Protein AF-S3BG78-F1 (afdb_monomer)

Mean predicted aligned error: 5.47 Å

Solvent-accessible surface area (backbone atoms only — not comparable to full-atom values): 4815 Å² total; per-residue (Å²): 117,70,67,74,74,44,73,50,89,80,44,31,37,29,29,67,43,78,56,38,28,27,34,33,95,93,42,80,39,64,39,74,80,79,32,56,52,48,94,78,37,86,58,29,30,42,44,56,26,38,75,37,97,59,80,39,89,65,36,64,60,37,39,77,33,64,92,81,45,62,83,66,57,78,42,80,43,70,69,68,129

pLDDT: mean 85.55, std 13.26, range [49.5, 95.69]

Secondary structure (DSSP, 8-state):
-PPEEEEETTTEEEEE-TTEEEEETTEEEEGGGTSPEETTEEEEEEEEEEE-SS--SS-TTEEE-GGGS-TT--EEEE---

Sequence (81 aa):
MRKIYKLIGSDSVVVNNSNLVVSTDKGLMSVSKYFPSYEGNQNLTVIPVEPSRIYRTYFKDYILDWSRIHEDVNAILDMKK

Foldseek 3Di:
DWDFPDDDDQWKTKTFQVQKWFQFPVGTHRPCVFFPADPPPPRITIFTWHQDPDQDDPDRGTDGPVVSTDPRGPDIDRRDD

Structure (mmCIF, N/CA/C/O backbone):
data_AF-S3BG78-F1
#
_entry.id   AF-S3BG78-F1
#
loop_
_atom_site.group_PDB
_atom_site.id
_atom_site.type_symbol
_atom_site.label_atom_id
_atom_site.label_alt_id
_atom_site.label_comp_id
_atom_site.label_asym_id
_atom_site.label_entity_id
_atom_site.label_seq_id
_atom_site.pdbx_PDB_ins_code
_atom_site.Cartn_x
_atom_site.Cartn_y
_atom_site.Cartn_z
_atom_site.occupancy
_atom_site.B_iso_or_equiv
_atom_site.auth_seq_id
_atom_site.auth_comp_id
_atom_site.auth_asym_id
_atom_site.auth_atom_id
_atom_site.pdbx_PDB_model_num
ATOM 1 N N . MET A 1 1 ? -11.125 4.626 -7.243 1.00 64.81 1 MET A N 1
ATOM 2 C CA . MET A 1 1 ? -10.536 4.930 -5.917 1.00 64.81 1 MET A CA 1
ATOM 3 C C . MET A 1 1 ? -10.743 3.738 -5.002 1.00 64.81 1 MET A C 1
ATOM 5 O O . MET A 1 1 ? -11.868 3.254 -4.905 1.00 64.81 1 MET A O 1
ATOM 9 N N . ARG A 1 2 ? -9.676 3.245 -4.369 1.00 73.62 2 ARG A N 1
ATOM 10 C CA . ARG A 1 2 ? -9.741 2.111 -3.441 1.00 73.62 2 ARG A CA 1
ATOM 11 C C . ARG A 1 2 ? -10.341 2.572 -2.109 1.00 73.62 2 ARG A 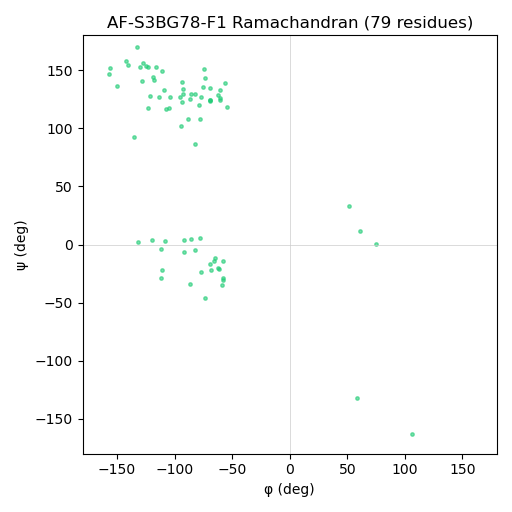C 1
ATOM 13 O O . ARG A 1 2 ? -9.979 3.629 -1.607 1.00 73.62 2 ARG A O 1
ATOM 20 N N . LYS A 1 3 ? -11.271 1.800 -1.541 1.00 79.75 3 LYS A N 1
ATOM 21 C CA . LYS A 1 3 ? -11.862 2.119 -0.234 1.00 79.75 3 LYS A CA 1
ATOM 22 C C . LYS A 1 3 ? -10.877 1.743 0.875 1.00 79.75 3 LYS A C 1
ATOM 24 O O . LYS A 1 3 ? -10.422 0.599 0.913 1.00 79.75 3 LYS A O 1
ATOM 29 N N . ILE A 1 4 ? -10.576 2.690 1.764 1.00 84.81 4 ILE A N 1
ATOM 30 C CA . ILE A 1 4 ? -9.844 2.411 3.005 1.00 84.81 4 ILE A CA 1
ATOM 31 C C . ILE A 1 4 ? -10.771 1.596 3.905 1.00 84.81 4 ILE A C 1
ATOM 33 O O . ILE A 1 4 ? -11.902 2.001 4.175 1.00 84.81 4 ILE A O 1
ATOM 37 N N . TYR A 1 5 ? -10.306 0.422 4.319 1.00 85.00 5 TYR A N 1
ATOM 38 C CA . TYR A 1 5 ? -11.023 -0.443 5.248 1.00 85.00 5 TYR A CA 1
ATOM 39 C C . TYR A 1 5 ? -10.960 0.122 6.669 1.00 85.00 5 TYR A C 1
ATOM 41 O O . TYR A 1 5 ? -11.978 0.196 7.351 1.00 85.00 5 TYR A O 1
ATOM 49 N N . LYS A 1 6 ? -9.764 0.539 7.101 1.00 87.44 6 LYS A N 1
ATOM 50 C CA . LYS A 1 6 ? -9.506 1.068 8.443 1.00 87.44 6 LYS A CA 1
ATOM 51 C C . LYS A 1 6 ? -8.252 1.943 8.448 1.00 87.44 6 LYS A C 1
ATOM 53 O O . LYS A 1 6 ? -7.313 1.654 7.713 1.00 87.44 6 LYS A O 1
ATOM 58 N N . LEU A 1 7 ? -8.229 2.975 9.286 1.00 89.00 7 LEU A N 1
ATOM 59 C CA . LEU A 1 7 ? -7.013 3.708 9.648 1.00 89.00 7 LEU A CA 1
ATOM 60 C C . LEU A 1 7 ? -6.422 3.085 10.921 1.00 89.00 7 LEU A C 1
ATOM 62 O O . LEU A 1 7 ? -7.157 2.819 11.875 1.00 89.00 7 LEU A O 1
ATOM 66 N N . ILE A 1 8 ? -5.116 2.841 10.935 1.00 87.88 8 ILE A N 1
ATOM 67 C CA . ILE A 1 8 ? -4.374 2.407 12.120 1.00 87.88 8 ILE A CA 1
ATOM 68 C C . ILE A 1 8 ? -3.532 3.594 12.573 1.00 87.88 8 ILE A C 1
ATOM 70 O O . ILE A 1 8 ? -2.663 4.056 11.838 1.00 87.88 8 ILE A O 1
ATOM 74 N N . GLY A 1 9 ? -3.814 4.102 13.773 1.00 85.94 9 GLY A N 1
ATOM 75 C CA . GLY A 1 9 ? -3.163 5.312 14.269 1.00 85.94 9 GLY A CA 1
ATOM 76 C C . GLY A 1 9 ? -3.396 6.497 13.330 1.00 85.94 9 GLY A C 1
ATOM 77 O O . GLY A 1 9 ? -4.525 6.747 12.913 1.00 85.94 9 GLY A O 1
ATOM 78 N N . SER A 1 10 ? -2.327 7.219 13.003 1.00 83.50 10 SER A N 1
ATOM 79 C CA . SER A 1 10 ? -2.343 8.362 12.079 1.00 83.50 10 SER A CA 1
ATOM 80 C C . SER A 1 10 ? -1.453 8.167 10.850 1.00 83.50 10 SER A C 1
ATOM 82 O O . SER A 1 10 ? -1.300 9.105 10.072 1.00 83.50 10 SER A O 1
ATOM 84 N N . ASP A 1 11 ? -0.843 6.991 10.695 1.00 89.50 11 ASP A N 1
ATOM 85 C CA . ASP A 1 11 ? 0.292 6.782 9.791 1.00 89.50 1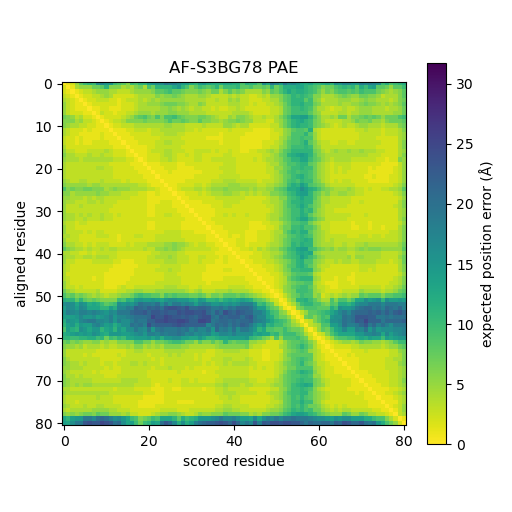1 ASP A CA 1
ATOM 86 C C . ASP A 1 11 ? 0.146 5.554 8.878 1.00 89.50 11 ASP A C 1
ATOM 88 O O . ASP A 1 11 ? 1.064 5.201 8.141 1.00 89.50 11 ASP A O 1
ATOM 92 N N . SER A 1 12 ? -0.976 4.835 8.958 1.00 91.94 12 SER A N 1
ATOM 93 C CA . SER A 1 12 ? -1.137 3.562 8.257 1.00 91.94 12 SER A CA 1
ATOM 94 C C . SER A 1 12 ? -2.594 3.314 7.888 1.00 91.94 12 SER A C 1
ATOM 96 O O . SER A 1 12 ? -3.498 3.483 8.706 1.00 91.94 12 SER A O 1
ATOM 98 N N . VAL A 1 13 ? -2.843 2.851 6.666 1.00 92.25 13 VAL A N 1
ATOM 99 C CA . VAL A 1 13 ? -4.186 2.497 6.182 1.00 92.25 13 VAL A CA 1
ATOM 100 C C . VAL A 1 13 ? -4.262 1.025 5.821 1.00 92.25 13 VAL A C 1
ATOM 102 O O . VAL A 1 13 ? -3.345 0.452 5.241 1.00 92.25 13 VAL A O 1
ATOM 105 N N . VAL A 1 14 ? -5.395 0.412 6.129 1.00 92.88 14 VAL A N 1
ATOM 106 C CA . VAL A 1 14 ? -5.729 -0.946 5.711 1.00 92.88 14 VAL A CA 1
ATOM 107 C C . VAL A 1 14 ? -6.553 -0.863 4.441 1.00 92.88 14 VAL A C 1
ATOM 109 O O . VAL A 1 14 ? -7.586 -0.188 4.409 1.00 92.88 14 VAL A O 1
ATOM 112 N N . VAL A 1 15 ? -6.135 -1.574 3.401 1.00 91.69 15 VAL A N 1
ATOM 113 C CA . VAL A 1 15 ? -6.869 -1.659 2.134 1.00 91.69 15 VAL A CA 1
ATOM 114 C C . VAL A 1 15 ? -7.036 -3.107 1.702 1.00 91.69 15 VAL A C 1
ATOM 116 O O . VAL A 1 15 ? -6.216 -3.968 2.016 1.00 91.69 15 VAL A O 1
ATOM 119 N N . ASN A 1 16 ? -8.100 -3.379 0.947 1.00 91.94 16 ASN A N 1
ATOM 120 C CA . ASN A 1 16 ? -8.241 -4.664 0.276 1.00 91.94 16 ASN A CA 1
ATOM 121 C C . ASN A 1 16 ? -7.212 -4.772 -0.851 1.00 91.94 16 ASN A C 1
ATOM 123 O O . ASN A 1 16 ? -7.208 -3.918 -1.737 1.00 91.94 16 ASN A O 1
ATOM 127 N N . ASN A 1 17 ? -6.395 -5.823 -0.827 1.00 91.62 17 ASN A N 1
ATOM 128 C CA . ASN A 1 17 ? -5.252 -6.004 -1.720 1.00 91.62 17 ASN A CA 1
ATOM 129 C C . ASN A 1 17 ? -5.590 -6.662 -3.073 1.00 91.62 17 ASN A C 1
ATOM 131 O O . ASN A 1 17 ? -4.697 -6.905 -3.883 1.00 91.62 17 ASN A O 1
ATOM 135 N N . SER A 1 18 ? -6.867 -6.926 -3.360 1.00 90.62 18 S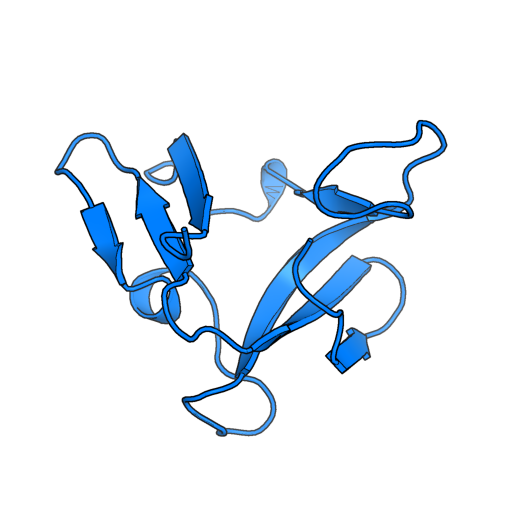ER A N 1
ATOM 136 C CA . SER A 1 18 ? -7.288 -7.515 -4.632 1.00 90.62 18 SER A CA 1
ATOM 137 C C . SER A 1 18 ? -6.898 -6.615 -5.805 1.00 90.62 18 SER A C 1
ATOM 139 O O . SER A 1 18 ? -7.282 -5.443 -5.848 1.00 90.62 18 SER A O 1
ATOM 141 N N . ASN A 1 19 ? -6.184 -7.164 -6.788 1.00 90.06 19 ASN A N 1
ATOM 142 C CA . ASN A 1 19 ? -5.666 -6.437 -7.955 1.00 90.06 19 ASN A CA 1
ATOM 143 C C . ASN A 1 19 ? -4.677 -5.306 -7.617 1.00 90.06 19 ASN A C 1
ATOM 145 O O . ASN A 1 19 ? -4.379 -4.495 -8.489 1.00 90.06 19 ASN A O 1
ATOM 149 N N . LEU A 1 20 ? -4.181 -5.223 -6.379 1.00 91.44 20 LEU A N 1
ATOM 150 C CA . LEU A 1 20 ? -3.084 -4.323 -6.040 1.00 91.44 20 LEU A CA 1
ATOM 151 C C . LEU A 1 20 ? -1.761 -5.029 -6.309 1.00 91.44 20 LEU A C 1
ATOM 153 O O . LEU A 1 20 ? -1.499 -6.118 -5.794 1.00 91.44 20 LEU A O 1
ATOM 157 N N . VAL A 1 21 ? -0.926 -4.383 -7.108 1.00 93.88 21 VAL A N 1
ATOM 158 C CA . VAL A 1 21 ? 0.422 -4.847 -7.418 1.00 93.88 21 VAL A CA 1
ATOM 159 C C . VAL A 1 21 ? 1.420 -3.740 -7.141 1.00 93.88 21 VAL A C 1
ATOM 161 O O . VAL A 1 21 ? 1.093 -2.555 -7.129 1.00 93.88 21 VAL A O 1
ATOM 164 N N . VAL A 1 22 ? 2.652 -4.146 -6.908 1.00 95.06 22 VAL A N 1
ATOM 165 C CA . VAL A 1 22 ? 3.794 -3.265 -6.726 1.00 95.06 22 VAL A CA 1
ATOM 166 C C . VAL A 1 22 ? 4.615 -3.290 -8.006 1.00 95.06 22 VAL A C 1
ATOM 168 O O . VAL A 1 22 ? 4.974 -4.361 -8.491 1.00 95.06 22 VAL A O 1
ATOM 171 N N . SER A 1 23 ? 4.892 -2.117 -8.565 1.00 95.31 23 SER A N 1
ATOM 172 C CA . SER A 1 23 ? 5.834 -1.966 -9.669 1.00 95.31 23 SER A CA 1
ATOM 173 C C . SER A 1 23 ? 7.239 -1.828 -9.114 1.00 95.31 23 SER A C 1
ATOM 175 O O . SER A 1 23 ? 7.475 -0.986 -8.251 1.00 95.31 23 SER A O 1
ATOM 177 N N . THR A 1 24 ? 8.158 -2.622 -9.645 1.00 95.25 24 THR A N 1
ATOM 178 C CA . THR A 1 24 ? 9.583 -2.628 -9.293 1.00 95.25 24 THR A CA 1
ATOM 179 C C . THR A 1 24 ? 10.417 -2.629 -10.567 1.00 95.25 24 THR A C 1
ATOM 181 O O . THR A 1 24 ? 9.888 -2.901 -11.649 1.00 95.25 24 THR A O 1
ATOM 184 N N . ASP A 1 25 ? 11.726 -2.430 -10.448 1.00 93.12 25 ASP A N 1
ATOM 185 C CA . ASP A 1 25 ? 12.658 -2.565 -11.580 1.00 93.12 25 ASP A CA 1
ATOM 186 C C . ASP A 1 25 ? 12.697 -3.991 -12.154 1.00 93.12 25 ASP A C 1
ATOM 188 O O . ASP A 1 25 ? 13.064 -4.206 -13.307 1.00 93.12 25 ASP A O 1
ATOM 192 N N . LYS A 1 26 ? 12.268 -4.982 -11.365 1.00 92.69 26 LYS A N 1
ATOM 193 C CA . LYS A 1 26 ? 12.174 -6.397 -11.757 1.00 92.69 26 LYS A CA 1
ATOM 194 C C . LYS A 1 26 ? 10.794 -6.761 -12.320 1.00 92.69 26 LYS A C 1
ATOM 196 O O . LYS A 1 26 ? 10.540 -7.930 -12.607 1.00 92.69 26 LYS A O 1
ATOM 201 N N . GLY A 1 27 ? 9.899 -5.783 -12.471 1.00 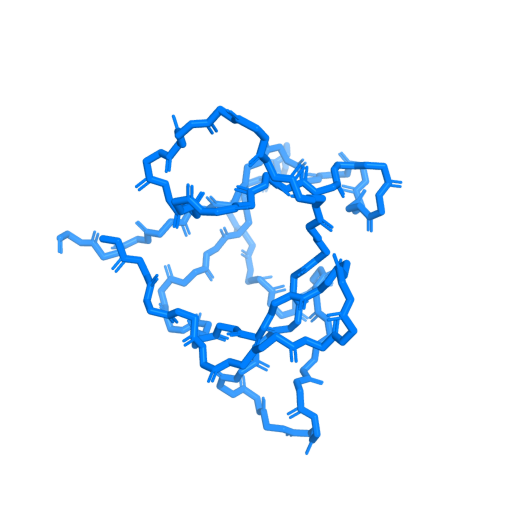94.31 27 GLY A N 1
ATOM 202 C CA . GLY A 1 27 ? 8.538 -5.957 -12.971 1.00 94.31 27 GLY A CA 1
ATOM 203 C C . GLY A 1 27 ? 7.464 -5.861 -11.886 1.00 94.31 27 GLY A C 1
ATOM 204 O O . GLY A 1 27 ? 7.682 -5.327 -10.796 1.00 94.31 27 GLY A O 1
ATOM 205 N N . LEU A 1 28 ? 6.268 -6.359 -12.215 1.00 95.31 28 LEU A N 1
ATOM 206 C CA . LEU A 1 28 ? 5.106 -6.320 -11.329 1.00 95.31 28 LEU A CA 1
ATOM 207 C C . LEU A 1 28 ? 5.143 -7.463 -10.317 1.00 95.31 28 LEU A C 1
ATOM 209 O O . LEU A 1 28 ? 5.279 -8.634 -10.671 1.00 95.31 28 LEU A O 1
ATOM 213 N N . MET A 1 29 ? 4.966 -7.116 -9.051 1.00 95.00 29 MET A N 1
ATOM 214 C CA . MET A 1 29 ? 5.024 -8.034 -7.924 1.00 95.00 29 MET A CA 1
ATOM 215 C C . MET A 1 29 ? 3.747 -7.958 -7.093 1.00 95.00 29 MET A C 1
ATOM 217 O O . MET A 1 29 ? 3.068 -6.934 -7.045 1.00 95.00 29 MET A O 1
ATOM 221 N N . SER A 1 30 ? 3.421 -9.052 -6.400 1.00 92.19 30 SER A N 1
ATOM 222 C CA . SER A 1 30 ? 2.316 -9.041 -5.439 1.00 92.19 30 SER A CA 1
ATOM 223 C C . SER A 1 30 ? 2.585 -8.020 -4.335 1.00 92.19 30 SER A C 1
AT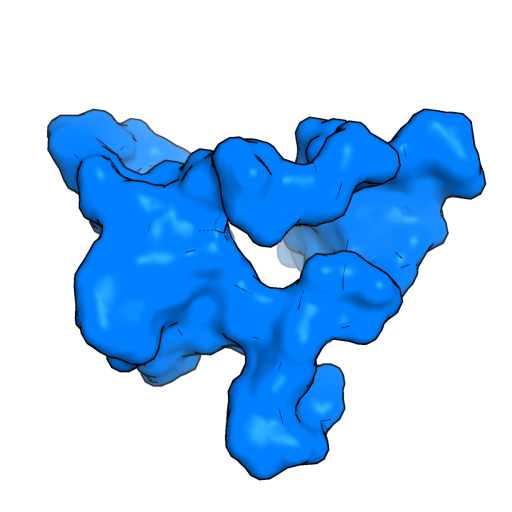OM 225 O O . SER A 1 30 ? 3.662 -8.028 -3.736 1.00 92.19 30 SER A O 1
ATOM 227 N N . VAL A 1 31 ? 1.584 -7.199 -4.011 1.00 93.25 31 VAL A N 1
ATOM 228 C CA . VAL A 1 31 ? 1.661 -6.227 -2.909 1.00 93.25 31 VAL A CA 1
ATOM 229 C C . VAL A 1 31 ? 1.956 -6.905 -1.563 1.00 93.25 31 VAL A C 1
ATOM 231 O O . VAL A 1 31 ? 2.674 -6.351 -0.738 1.00 93.25 31 VAL A O 1
ATOM 234 N N . SER A 1 32 ? 1.517 -8.155 -1.378 1.00 92.38 32 SER A N 1
ATOM 235 C CA . SER A 1 32 ? 1.778 -8.944 -0.164 1.00 92.38 32 SER A CA 1
ATOM 236 C C . SER A 1 32 ? 3.252 -9.295 0.069 1.00 92.38 32 SER A C 1
ATOM 238 O O . SER A 1 32 ? 3.599 -9.719 1.166 1.00 92.38 32 SER A O 1
ATOM 240 N N . LYS A 1 33 ? 4.128 -9.137 -0.935 1.00 93.62 33 LYS A N 1
ATOM 241 C CA . LYS A 1 33 ? 5.581 -9.301 -0.752 1.00 93.62 33 LYS A CA 1
ATOM 242 C C . LYS A 1 33 ? 6.228 -8.100 -0.061 1.00 93.62 33 LYS A C 1
ATOM 244 O O . LYS A 1 33 ? 7.295 -8.250 0.517 1.00 93.62 33 LYS A O 1
ATOM 249 N N . TYR A 1 34 ? 5.597 -6.933 -0.156 1.00 94.75 34 TYR A N 1
ATOM 250 C CA . TYR A 1 34 ? 6.158 -5.656 0.287 1.00 94.75 34 TYR A CA 1
ATOM 251 C C . TYR A 1 34 ? 5.442 -5.082 1.505 1.00 94.75 34 TYR A C 1
ATOM 253 O O . TYR A 1 34 ? 6.013 -4.276 2.231 1.00 94.75 34 TYR A O 1
ATOM 261 N N . PHE A 1 35 ? 4.199 -5.499 1.737 1.00 95.12 35 PHE A N 1
ATOM 262 C CA . PHE A 1 35 ? 3.352 -4.954 2.785 1.00 95.12 35 PHE A CA 1
ATOM 263 C C . PHE A 1 35 ? 2.775 -6.071 3.660 1.00 95.12 35 PHE A C 1
ATOM 265 O O . PHE A 1 35 ? 2.383 -7.119 3.138 1.00 95.12 35 PHE A O 1
ATOM 272 N N . PRO A 1 36 ? 2.692 -5.861 4.986 1.00 95.19 36 PRO A N 1
ATOM 273 C CA . PRO A 1 36 ? 2.169 -6.866 5.897 1.00 95.19 36 PRO A CA 1
ATOM 274 C C . PRO A 1 36 ? 0.644 -6.989 5.791 1.00 95.19 36 PRO A C 1
ATOM 276 O O . PRO A 1 36 ? -0.072 -6.022 5.507 1.00 95.19 36 PRO A O 1
ATOM 279 N N . SER A 1 37 ? 0.135 -8.189 6.081 1.00 95.69 37 SER A N 1
ATOM 280 C CA . SER A 1 37 ? -1.304 -8.441 6.189 1.00 95.69 37 SER A CA 1
ATOM 281 C C . SER A 1 37 ? -1.886 -7.860 7.477 1.00 95.69 37 SER A C 1
ATOM 283 O O . SER A 1 37 ? -1.266 -7.968 8.537 1.00 95.69 37 SER A O 1
ATOM 285 N N . TYR A 1 38 ? -3.106 -7.332 7.422 1.00 95.44 38 TYR A N 1
ATOM 286 C CA . TYR A 1 38 ? -3.811 -6.858 8.616 1.00 95.44 38 TYR A CA 1
ATOM 287 C C . TYR A 1 38 ? -4.428 -8.030 9.394 1.00 95.44 38 TYR A C 1
ATOM 289 O O . TYR A 1 38 ? -5.254 -8.756 8.844 1.00 95.44 38 TYR A O 1
ATOM 297 N N . GLU A 1 39 ? -4.034 -8.217 10.661 1.00 93.62 39 GLU A N 1
ATOM 298 C CA . GLU A 1 39 ? -4.575 -9.253 11.571 1.00 93.62 39 GLU A CA 1
ATOM 299 C C . GLU A 1 39 ? -4.564 -10.681 10.975 1.00 93.62 39 GLU A C 1
ATOM 301 O O . GLU A 1 39 ? -5.456 -11.488 11.215 1.00 93.62 39 GLU A O 1
ATOM 306 N N . GLY A 1 40 ? -3.561 -10.995 10.146 1.00 92.38 40 GLY A N 1
ATOM 307 C CA . GLY A 1 40 ? -3.439 -12.292 9.466 1.00 92.38 40 GLY A CA 1
ATOM 308 C C . GLY A 1 40 ? -4.394 -12.499 8.281 1.00 92.38 40 GLY A C 1
ATOM 309 O O . GLY A 1 40 ? -4.343 -13.541 7.627 1.00 92.38 40 GLY A O 1
ATOM 310 N N . ASN A 1 41 ? -5.240 -11.519 7.948 1.00 93.81 41 ASN A N 1
ATOM 311 C CA . ASN A 1 41 ? -6.126 -11.594 6.792 1.00 93.81 41 ASN A CA 1
ATOM 312 C C . ASN A 1 41 ? -5.356 -11.309 5.496 1.00 93.81 41 ASN A C 1
ATOM 314 O O . ASN A 1 41 ? -5.023 -10.166 5.189 1.00 93.81 41 ASN A O 1
ATOM 318 N N . GLN A 1 42 ? -5.139 -12.348 4.690 1.00 91.88 42 GLN A N 1
ATOM 319 C CA . GLN A 1 42 ? -4.380 -12.260 3.439 1.00 91.88 42 GLN A CA 1
ATOM 320 C C . GLN A 1 42 ? -5.024 -11.382 2.356 1.00 91.88 42 GLN A C 1
ATOM 322 O O . GLN A 1 42 ? -4.353 -11.063 1.380 1.00 91.88 42 GLN A O 1
ATOM 327 N N . ASN A 1 43 ? -6.285 -10.969 2.513 1.00 92.62 43 ASN A N 1
ATOM 328 C CA . ASN A 1 43 ? -6.971 -10.070 1.579 1.00 92.62 43 ASN A CA 1
ATOM 329 C C . ASN A 1 43 ? -6.836 -8.588 1.958 1.00 92.62 43 ASN A C 1
ATOM 331 O O . ASN A 1 43 ? -7.309 -7.713 1.226 1.00 92.62 43 ASN A O 1
ATOM 335 N N . LEU A 1 44 ? -6.249 -8.292 3.119 1.00 94.38 44 LEU A N 1
ATOM 336 C CA . LEU A 1 44 ? -6.088 -6.944 3.645 1.00 94.38 44 LEU A CA 1
ATOM 337 C C . LEU A 1 44 ? -4.610 -6.659 3.865 1.00 94.38 44 LEU A C 1
ATOM 339 O O . LEU A 1 44 ? -3.925 -7.409 4.552 1.00 94.38 44 LEU A O 1
ATOM 343 N N . THR A 1 45 ? -4.131 -5.550 3.316 1.00 95.00 45 THR A N 1
ATOM 344 C CA . THR A 1 45 ? -2.738 -5.128 3.457 1.00 95.00 45 THR A CA 1
ATOM 345 C C . THR A 1 45 ? -2.666 -3.784 4.163 1.00 95.00 45 THR A C 1
ATOM 347 O O . THR A 1 45 ? -3.534 -2.928 3.964 1.00 95.00 45 THR A O 1
ATOM 350 N N . VAL A 1 46 ? -1.640 -3.607 4.991 1.00 95.19 46 VAL A N 1
ATOM 351 C CA . VAL A 1 46 ? -1.358 -2.346 5.682 1.00 95.19 46 VAL A CA 1
ATOM 352 C C . VAL A 1 46 ? -0.366 -1.545 4.848 1.00 95.19 46 VAL A C 1
ATOM 354 O O . VAL A 1 46 ? 0.717 -2.037 4.541 1.00 95.19 46 VAL A O 1
ATOM 357 N N . ILE A 1 47 ? -0.742 -0.326 4.469 1.00 93.88 47 ILE A N 1
ATOM 358 C CA . ILE A 1 47 ? 0.087 0.582 3.674 1.00 93.88 47 ILE A CA 1
ATOM 359 C C . ILE A 1 47 ? 0.454 1.797 4.534 1.00 93.88 47 ILE A C 1
ATOM 361 O O . ILE A 1 47 ? -0.449 2.429 5.093 1.00 93.88 47 ILE A O 1
ATOM 365 N N . PRO A 1 48 ? 1.750 2.133 4.643 1.00 93.19 48 PRO A N 1
ATOM 366 C CA . PRO A 1 48 ? 2.213 3.304 5.362 1.00 93.19 48 PRO A CA 1
ATOM 367 C C . PRO A 1 48 ? 1.814 4.588 4.625 1.00 93.19 48 PRO A C 1
ATOM 369 O O . PRO A 1 48 ? 1.954 4.692 3.402 1.00 93.19 48 PRO A O 1
ATOM 372 N N . VAL A 1 49 ? 1.306 5.564 5.368 1.00 91.38 49 VAL A N 1
ATOM 373 C CA . VAL A 1 49 ? 0.848 6.841 4.829 1.00 91.38 49 VAL A CA 1
ATOM 374 C C . VAL A 1 49 ? 1.179 8.012 5.745 1.00 91.38 49 VAL A C 1
ATOM 376 O O . VAL A 1 49 ? 1.300 7.856 6.952 1.00 91.38 49 VAL A O 1
ATOM 379 N N . GLU A 1 50 ? 1.223 9.210 5.177 1.00 88.19 50 GLU A N 1
ATOM 380 C CA . GLU A 1 50 ? 1.254 10.465 5.922 1.00 88.19 50 GLU A CA 1
ATOM 381 C C . GLU A 1 50 ? -0.064 11.230 5.724 1.00 88.19 50 GLU A C 1
ATOM 383 O O . GLU A 1 50 ? -0.685 11.132 4.655 1.00 88.19 50 GLU A O 1
ATOM 388 N N . PRO A 1 51 ? -0.510 12.017 6.720 1.00 75.31 51 PRO A N 1
ATOM 389 C CA . PRO A 1 51 ? -1.655 12.897 6.550 1.00 75.31 51 PRO A CA 1
ATOM 390 C C . PRO A 1 51 ? -1.377 13.908 5.438 1.00 75.31 51 PRO A C 1
ATOM 392 O O . PRO A 1 51 ? -0.411 14.671 5.496 1.00 75.31 51 PRO A O 1
ATOM 395 N N . SER A 1 52 ? -2.247 13.953 4.432 1.00 68.31 52 SER A N 1
ATOM 396 C CA . SER A 1 52 ? -2.101 14.916 3.348 1.00 68.31 52 SER A CA 1
ATOM 397 C C . SER A 1 52 ? -2.896 16.181 3.636 1.00 68.31 52 SER A C 1
ATOM 399 O O . SER A 1 52 ? -4.099 16.130 3.875 1.00 68.31 52 SER A O 1
ATOM 401 N N . ARG A 1 53 ? -2.255 17.348 3.516 1.00 61.19 53 ARG A N 1
ATOM 402 C CA . ARG A 1 53 ? -2.971 18.636 3.399 1.00 61.19 53 ARG A CA 1
ATOM 403 C C . ARG A 1 53 ? -3.439 18.917 1.963 1.00 61.19 53 ARG A C 1
ATOM 405 O O . ARG A 1 53 ? -4.096 19.923 1.720 1.00 61.19 53 ARG A O 1
ATOM 412 N N . ILE A 1 54 ? -3.072 18.054 1.012 1.00 53.81 54 ILE A N 1
ATOM 413 C CA . ILE A 1 54 ? -3.276 18.230 -0.429 1.00 53.81 54 ILE A CA 1
ATOM 414 C C . ILE A 1 54 ? -4.079 17.039 -0.964 1.00 53.81 54 ILE A C 1
ATOM 416 O O . ILE A 1 54 ? -3.623 15.897 -0.926 1.00 53.81 54 ILE A O 1
ATOM 420 N N . TYR A 1 55 ? -5.269 17.300 -1.495 1.00 49.78 55 TYR A N 1
ATOM 421 C CA . TYR A 1 55 ? -6.122 16.280 -2.108 1.00 49.78 55 TYR A CA 1
ATOM 422 C C . TYR A 1 55 ? -5.365 15.516 -3.212 1.00 49.78 55 TYR A C 1
ATOM 424 O O . TYR A 1 55 ? -4.960 16.113 -4.211 1.00 49.78 55 TYR A O 1
ATOM 432 N N . ARG A 1 56 ? -5.187 14.194 -3.064 1.00 51.78 56 ARG A N 1
ATOM 433 C CA . ARG A 1 56 ? -4.646 13.315 -4.120 1.00 51.78 56 ARG A CA 1
ATOM 434 C C . ARG A 1 56 ? -5.603 12.173 -4.463 1.00 51.78 56 ARG A C 1
ATOM 436 O O . ARG A 1 56 ? -6.423 11.729 -3.665 1.00 51.78 56 ARG A O 1
ATOM 443 N N . THR A 1 57 ? -5.500 11.708 -5.703 1.00 49.50 57 THR A N 1
ATOM 444 C CA . THR A 1 57 ? -6.511 10.920 -6.428 1.00 49.50 57 THR A CA 1
ATOM 445 C C . THR A 1 57 ? -6.739 9.495 -5.911 1.00 49.50 57 THR A C 1
ATOM 447 O O . THR A 1 57 ? -7.761 8.900 -6.239 1.00 49.50 57 THR A O 1
ATOM 450 N N . TYR A 1 58 ? -5.834 8.933 -5.104 1.00 53.00 58 TYR A N 1
ATOM 451 C CA . TYR A 1 58 ? -5.928 7.537 -4.639 1.00 53.00 58 TYR A CA 1
ATOM 452 C C . TYR A 1 58 ? -6.204 7.406 -3.141 1.00 53.00 58 TYR A C 1
ATOM 454 O O . TYR A 1 58 ? -6.900 6.482 -2.726 1.00 53.00 58 TYR A O 1
ATOM 462 N N . PHE A 1 59 ? -5.755 8.387 -2.366 1.00 56.38 59 PHE A N 1
ATOM 463 C CA . PHE A 1 59 ? -5.945 8.501 -0.931 1.00 56.38 59 PHE A CA 1
ATOM 464 C C . PHE A 1 59 ? -6.333 9.959 -0.675 1.00 56.38 59 PHE A C 1
ATOM 466 O O . PHE A 1 59 ? -5.478 10.834 -0.615 1.00 56.38 59 PHE A O 1
ATOM 473 N N . LYS A 1 60 ? -7.636 10.258 -0.642 1.00 57.00 60 LYS A N 1
ATOM 474 C CA . LYS A 1 60 ? -8.114 11.653 -0.591 1.00 57.00 60 LYS A CA 1
ATOM 475 C C . LYS A 1 60 ? -7.571 12.432 0.615 1.00 57.00 60 LYS A C 1
ATOM 477 O O . LYS A 1 60 ? -7.343 13.629 0.483 1.00 57.00 60 LYS A O 1
ATOM 482 N N . ASP A 1 61 ? -7.283 11.721 1.705 1.00 63.19 61 ASP A N 1
ATOM 483 C CA . ASP A 1 61 ? -6.839 12.295 2.978 1.00 63.19 61 ASP A CA 1
ATOM 484 C C . ASP A 1 61 ? -5.376 11.951 3.329 1.00 63.19 61 ASP A C 1
ATOM 486 O O . ASP A 1 61 ? -4.843 12.435 4.327 1.00 63.19 61 ASP A O 1
ATOM 490 N N . TYR A 1 62 ? -4.700 11.132 2.510 1.00 72.25 62 TYR A N 1
ATOM 491 C CA . TYR A 1 62 ? -3.379 10.588 2.838 1.00 72.25 62 TYR A CA 1
ATOM 492 C C . TYR A 1 62 ? -2.442 10.542 1.624 1.00 72.25 62 TYR A C 1
ATOM 494 O O . TYR A 1 62 ? -2.881 10.470 0.481 1.00 72.25 62 TYR A O 1
ATOM 502 N N . ILE A 1 63 ? -1.135 10.579 1.845 1.00 84.69 63 ILE A N 1
ATOM 503 C CA . ILE A 1 63 ? -0.122 10.271 0.823 1.00 84.69 63 ILE A CA 1
ATOM 504 C C . ILE A 1 63 ? 0.663 9.041 1.249 1.00 84.69 63 ILE A C 1
ATOM 506 O O . ILE A 1 63 ? 0.767 8.773 2.436 1.00 84.69 63 ILE A O 1
ATOM 510 N N . LEU A 1 64 ? 1.200 8.283 0.293 1.00 88.06 64 LEU A N 1
ATOM 511 C CA . LEU A 1 64 ? 2.088 7.169 0.622 1.00 88.06 64 LEU A CA 1
ATOM 512 C C . LEU A 1 64 ? 3.336 7.701 1.328 1.00 88.06 64 LEU A C 1
ATOM 514 O O . LEU A 1 64 ? 3.990 8.609 0.811 1.00 88.06 64 LEU A O 1
ATOM 518 N N . ASP A 1 65 ? 3.654 7.113 2.476 1.00 90.56 65 ASP A N 1
ATOM 519 C CA . ASP A 1 65 ? 4.896 7.388 3.188 1.00 90.56 65 ASP A CA 1
ATOM 520 C C . ASP A 1 65 ? 6.012 6.552 2.560 1.00 90.56 65 ASP A C 1
ATOM 522 O O . ASP A 1 65 ? 6.297 5.427 2.979 1.00 90.56 65 ASP A O 1
ATOM 526 N N . TRP A 1 66 ? 6.6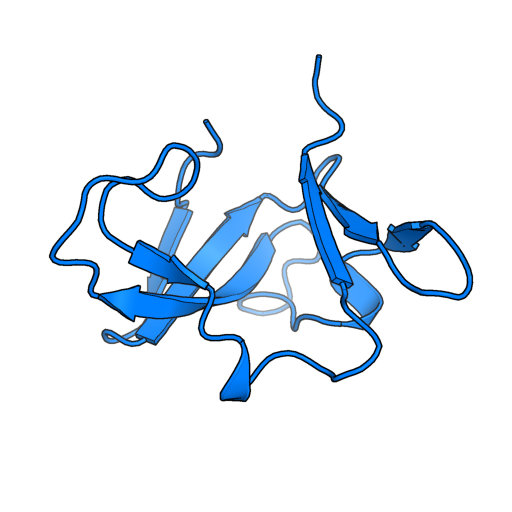21 7.101 1.510 1.00 90.38 66 TRP A N 1
ATOM 527 C CA . TRP A 1 66 ? 7.692 6.443 0.766 1.00 90.38 66 TRP A CA 1
ATOM 528 C C . TRP A 1 66 ? 8.932 6.153 1.614 1.00 90.38 66 TRP A C 1
ATOM 530 O O . TRP A 1 66 ? 9.682 5.250 1.262 1.00 90.38 66 TRP A O 1
ATOM 540 N N . SER A 1 67 ? 9.135 6.848 2.740 1.00 92.25 67 SER A N 1
ATOM 541 C CA . SER A 1 67 ? 10.282 6.603 3.624 1.00 92.25 67 SER A CA 1
ATOM 542 C C . SER A 1 67 ? 10.211 5.247 4.335 1.00 92.25 67 SER A C 1
ATOM 544 O O . SER A 1 67 ? 11.234 4.705 4.749 1.00 92.25 67 SER A O 1
ATOM 546 N N . ARG A 1 68 ? 9.002 4.680 4.453 1.00 91.75 68 ARG A N 1
ATOM 547 C CA . ARG A 1 68 ? 8.732 3.378 5.085 1.00 91.75 68 ARG A CA 1
ATOM 548 C C . ARG A 1 68 ? 8.370 2.289 4.081 1.00 91.75 68 ARG A C 1
ATOM 550 O O . ARG A 1 68 ? 8.020 1.177 4.475 1.00 91.75 68 ARG A O 1
ATOM 557 N N . ILE A 1 69 ? 8.399 2.611 2.793 1.00 93.56 69 ILE A N 1
ATOM 558 C CA . ILE A 1 69 ? 8.188 1.659 1.711 1.00 93.56 69 ILE A CA 1
ATOM 559 C C . ILE A 1 69 ? 9.561 1.157 1.263 1.00 93.56 69 ILE A C 1
ATOM 561 O O . ILE A 1 69 ? 10.520 1.917 1.192 1.00 93.56 69 ILE A O 1
ATOM 565 N N . HIS A 1 70 ? 9.654 -0.142 0.983 1.00 93.94 70 HIS A N 1
ATOM 566 C CA . HI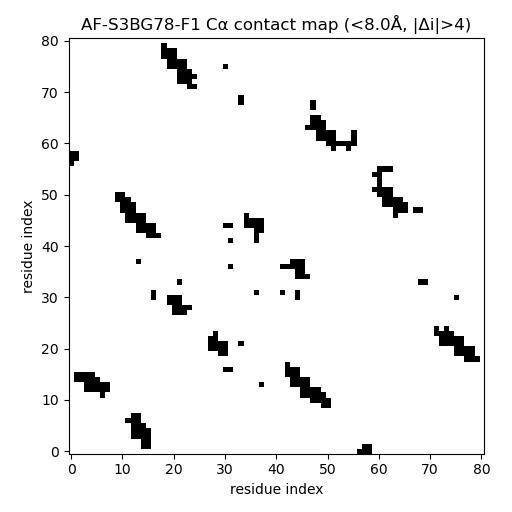S A 1 70 ? 10.889 -0.753 0.502 1.00 93.94 70 HIS A CA 1
ATO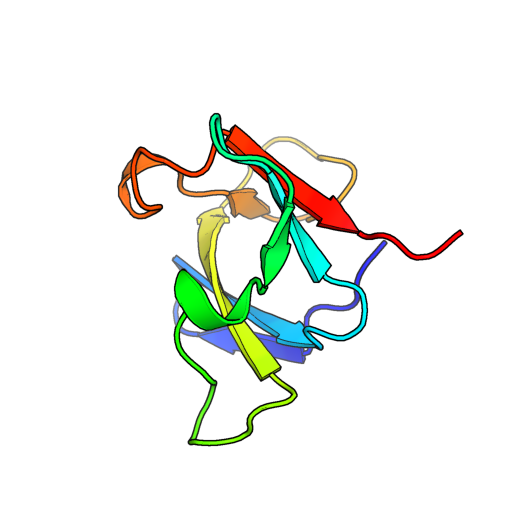M 567 C C . HIS A 1 70 ? 11.385 -0.062 -0.782 1.00 93.94 70 HIS A C 1
ATOM 569 O O . HIS A 1 70 ? 10.590 0.209 -1.678 1.00 93.94 70 HIS A O 1
ATOM 575 N N . GLU A 1 71 ? 12.694 0.166 -0.898 1.00 93.56 71 GLU A N 1
ATOM 576 C CA . GLU A 1 71 ? 13.310 0.939 -1.992 1.00 93.56 71 GLU A CA 1
ATOM 577 C C . GLU A 1 71 ? 13.031 0.383 -3.402 1.00 93.56 71 GLU A C 1
ATOM 579 O O . GLU A 1 71 ? 12.806 1.157 -4.323 1.00 93.56 71 GLU A O 1
ATOM 584 N N . ASP A 1 72 ? 12.942 -0.944 -3.560 1.00 94.00 72 ASP A N 1
ATOM 585 C CA . ASP A 1 72 ? 12.515 -1.598 -4.811 1.00 94.00 72 ASP A CA 1
ATOM 586 C C . ASP A 1 72 ? 11.107 -1.196 -5.316 1.00 94.00 72 ASP A C 1
ATOM 588 O O . ASP A 1 72 ? 10.742 -1.543 -6.444 1.00 94.00 72 ASP A O 1
ATOM 592 N N . VAL A 1 73 ? 10.266 -0.547 -4.501 1.00 94.25 73 VAL A N 1
ATOM 593 C CA . VAL A 1 73 ? 8.892 -0.174 -4.873 1.00 94.25 73 VAL A CA 1
ATOM 594 C C . VAL A 1 73 ? 8.874 1.191 -5.554 1.00 94.25 73 VAL A C 1
ATOM 596 O O . VAL A 1 73 ? 8.937 2.233 -4.910 1.00 94.25 73 VAL A O 1
ATOM 599 N N . ASN A 1 74 ? 8.630 1.184 -6.860 1.00 92.44 74 ASN A N 1
ATOM 600 C CA . ASN A 1 74 ? 8.494 2.400 -7.663 1.00 92.44 74 ASN A CA 1
ATOM 601 C C . ASN A 1 74 ? 7.059 2.944 -7.662 1.00 92.44 74 ASN A C 1
ATOM 603 O O . ASN A 1 74 ? 6.827 4.147 -7.759 1.00 92.44 74 ASN A O 1
ATOM 607 N N . ALA A 1 75 ? 6.069 2.049 -7.608 1.00 91.38 75 ALA A N 1
ATOM 608 C CA . ALA A 1 75 ? 4.656 2.414 -7.603 1.00 91.38 75 ALA A CA 1
ATOM 609 C C . ALA A 1 75 ? 3.796 1.322 -6.961 1.00 91.38 75 ALA A C 1
ATOM 611 O O . ALA A 1 75 ? 4.103 0.135 -7.059 1.00 91.38 75 ALA A O 1
ATOM 612 N N . ILE A 1 76 ? 2.663 1.722 -6.385 1.00 90.94 76 ILE A N 1
ATOM 613 C CA . ILE A 1 76 ? 1.568 0.813 -6.037 1.00 90.94 76 ILE A CA 1
ATOM 614 C C . ILE A 1 76 ? 0.468 1.025 -7.073 1.00 90.94 76 ILE A C 1
ATOM 616 O O . ILE A 1 76 ? -0.076 2.123 -7.193 1.00 90.94 76 ILE A O 1
ATOM 620 N N . LEU A 1 77 ? 0.164 -0.016 -7.840 1.00 90.44 77 LEU A N 1
ATOM 621 C CA . LEU A 1 77 ? -0.759 0.034 -8.964 1.00 90.44 77 LEU A CA 1
ATOM 622 C C . LEU A 1 77 ? -2.040 -0.721 -8.634 1.00 90.44 77 LEU A C 1
ATOM 624 O O . LEU A 1 77 ? -2.022 -1.855 -8.156 1.00 90.44 77 LEU A O 1
ATOM 628 N N . ASP A 1 78 ? -3.159 -0.076 -8.932 1.00 89.06 78 ASP A N 1
ATOM 629 C CA . ASP A 1 78 ? -4.481 -0.670 -8.867 1.00 89.06 78 ASP A CA 1
ATOM 630 C C . ASP A 1 78 ? -4.845 -1.195 -10.262 1.00 89.06 78 ASP A C 1
ATOM 632 O O . ASP A 1 78 ? -5.187 -0.420 -11.150 1.00 89.06 78 ASP A O 1
ATOM 636 N N . MET A 1 79 ? -4.740 -2.508 -10.470 1.00 85.75 79 MET A N 1
ATOM 637 C CA . MET A 1 79 ? -4.977 -3.140 -11.773 1.00 85.75 79 MET A CA 1
ATOM 638 C C . MET A 1 79 ? -6.469 -3.298 -12.104 1.00 85.75 79 MET A C 1
ATOM 640 O O . MET A 1 79 ? -6.804 -3.911 -13.122 1.00 85.75 79 MET A O 1
ATOM 644 N N . LYS A 1 80 ? -7.391 -2.776 -11.278 1.00 71.44 80 LYS A N 1
ATOM 645 C CA . LYS A 1 80 ? -8.794 -2.682 -11.696 1.00 71.44 80 LYS A CA 1
ATOM 646 C C . LYS A 1 80 ? -8.934 -1.642 -12.810 1.00 71.44 80 LYS A C 1
ATOM 648 O O . LYS A 1 80 ? -8.581 -0.481 -12.623 1.00 71.44 80 LYS A O 1
ATOM 653 N N . LYS A 1 81 ? -9.505 -2.084 -13.934 1.00 50.81 81 LYS A N 1
ATOM 654 C CA . LYS A 1 81 ? -10.189 -1.214 -14.899 1.00 50.81 81 LYS A CA 1
ATOM 655 C C . LYS A 1 81 ? -11.327 -0.449 -14.227 1.00 50.81 81 LYS A C 1
ATOM 657 O O . LYS A 1 81 ? -12.015 -1.062 -13.375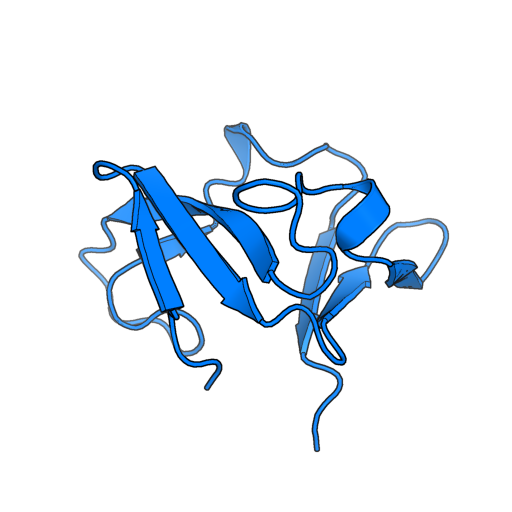 1.00 50.81 81 LYS A O 1
#

Radius of gyration: 11.96 Å; Cα contacts (8 Å, |Δi|>4): 148; chains: 1; bounding box: 25×31×29 Å